Protein AF-A0A6C0IHD3-F1 (afdb_monomer)

Foldseek 3Di:
DLLVVLVVLLVVVLPDPPFDDDPQEGDCVDPSLVVNQVSCQVCQVDPCNVVSVVVVVVVPWDKDADDADPVGRPWIWIDGPRGIRIYD

Solvent-accessible surface area (backbone atoms only — not comparable to full-atom values): 5017 Å² total; per-residue (Å²): 113,67,67,62,50,48,52,50,46,52,53,53,56,56,72,40,83,83,65,59,65,56,97,52,27,55,42,64,86,40,69,68,49,34,53,42,42,57,51,42,42,61,49,47,70,38,96,57,4,73,60,47,49,50,55,43,40,73,74,67,46,52,68,48,70,67,44,69,56,100,88,42,70,54,21,39,30,36,61,44,89,85,33,31,46,76,35,101

Nearest PDB structures (foldseek):
  1bh5-assembly1_B  TM=4.674E-01  e=6.324E-01  Homo sapiens
  4kyh-assembly1_A  TM=5.470E-01  e=1.203E+00  Mus musculus
  3lew-assembly1_A  TM=4.264E-01  e=5.285E+00  Phocaeicola vulgatus ATCC 8482

Radius of gyration: 12.15 Å; Cα contacts (8 Å, |Δi|>4): 123; chains: 1; bounding box: 31×30×22 Å

Organism: NCBI:txid1070528

pLDDT: mean 93.35, std 6.07, range [65.75, 98.12]

Mean predicted aligned error: 3.07 Å

Secondary structure (DSSP, 8-state):
-HHHHHHHHHHHHHT-TTS-EETTEE-TTSHHHHHHHHHHHHHHSSTTHHHHHHHHHHTT-EEEESSB-SSSBSSEEEEETTEEEEE-

Structure (mmCIF, N/CA/C/O backbone):
data_AF-A0A6C0IHD3-F1
#
_entry.id   AF-A0A6C0IHD3-F1
#
loop_
_atom_site.group_PDB
_atom_site.id
_atom_site.type_symbol
_atom_site.label_atom_id
_atom_site.label_alt_id
_atom_site.label_comp_id
_atom_site.label_asym_id
_atom_site.label_entity_id
_atom_site.label_seq_id
_atom_site.pdbx_PDB_ins_code
_atom_site.Cartn_x
_atom_site.Cartn_y
_atom_site.Cartn_z
_atom_site.occupancy
_atom_site.B_iso_or_equiv
_atom_site.auth_seq_id
_atom_site.auth_comp_id
_atom_site.auth_asym_id
_atom_site.auth_atom_id
_atom_site.pdbx_PDB_model_num
ATOM 1 N N . MET A 1 1 ? 8.443 14.298 -1.853 1.00 65.75 1 MET A N 1
ATOM 2 C CA . MET A 1 1 ? 7.045 14.783 -1.806 1.00 65.75 1 MET A CA 1
ATOM 3 C C . MET A 1 1 ? 6.082 13.609 -1.925 1.00 65.75 1 MET A C 1
ATOM 5 O O . MET A 1 1 ? 5.234 13.476 -1.056 1.00 65.75 1 M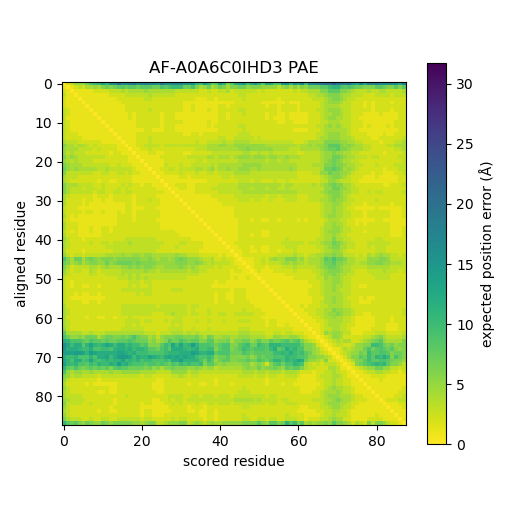ET A O 1
ATOM 9 N N . THR A 1 2 ? 6.269 12.712 -2.902 1.00 85.06 2 THR A N 1
ATOM 10 C CA . THR A 1 2 ? 5.410 11.533 -3.117 1.00 85.06 2 THR A CA 1
ATOM 11 C C . THR A 1 2 ? 5.373 10.553 -1.942 1.00 85.06 2 THR A C 1
ATOM 13 O O . THR A 1 2 ? 4.290 10.166 -1.524 1.00 85.06 2 THR A O 1
ATOM 16 N N . LEU A 1 3 ? 6.512 10.237 -1.309 1.00 93.06 3 LEU A N 1
ATOM 17 C CA . LEU A 1 3 ? 6.525 9.351 -0.129 1.00 93.06 3 LEU A CA 1
ATOM 18 C C . LEU A 1 3 ? 5.690 9.871 1.044 1.00 93.06 3 LEU A C 1
ATOM 20 O O . LEU A 1 3 ? 5.041 9.095 1.732 1.00 93.06 3 LEU A O 1
ATOM 24 N N . GLN A 1 4 ? 5.668 11.189 1.249 1.00 95.25 4 GLN A N 1
ATOM 25 C CA . GLN A 1 4 ? 4.841 11.798 2.289 1.00 95.25 4 GLN A CA 1
ATOM 26 C C . GLN A 1 4 ? 3.348 11.706 1.948 1.00 95.25 4 GLN A C 1
ATOM 28 O O . GLN A 1 4 ? 2.509 11.620 2.837 1.00 95.25 4 GLN A O 1
ATOM 33 N N . LEU A 1 5 ? 3.002 11.700 0.658 1.00 96.19 5 LEU A N 1
ATOM 34 C CA . LEU A 1 5 ? 1.632 11.454 0.220 1.00 96.19 5 LEU A CA 1
ATOM 35 C C . LEU A 1 5 ? 1.227 9.992 0.451 1.00 96.19 5 LEU A C 1
ATOM 37 O O . LEU A 1 5 ? 0.129 9.758 0.949 1.00 96.19 5 LEU A O 1
ATOM 41 N N . ILE A 1 6 ? 2.113 9.034 0.156 1.00 96.94 6 ILE A N 1
ATOM 42 C CA . ILE A 1 6 ? 1.899 7.608 0.457 1.00 96.94 6 ILE A CA 1
ATOM 43 C C . ILE A 1 6 ? 1.677 7.410 1.962 1.00 96.94 6 ILE A C 1
ATOM 45 O O . ILE A 1 6 ? 0.679 6.814 2.356 1.00 96.94 6 ILE A O 1
ATOM 49 N N . ASP A 1 7 ? 2.541 7.980 2.802 1.00 97.50 7 ASP A N 1
ATOM 50 C CA . ASP A 1 7 ? 2.435 7.935 4.267 1.00 97.50 7 ASP A CA 1
ATOM 51 C C . ASP A 1 7 ? 1.095 8.497 4.790 1.00 97.50 7 ASP A C 1
ATOM 53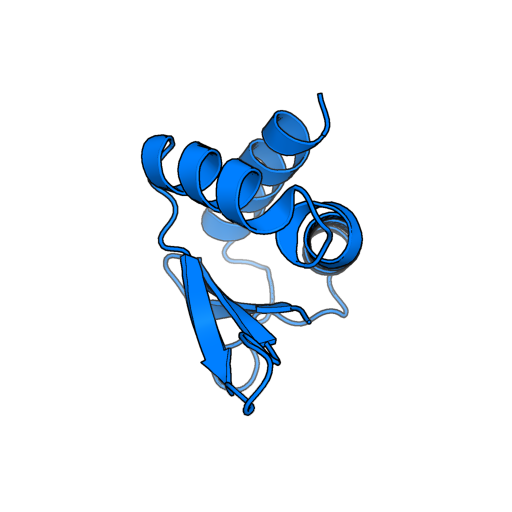 O O . ASP A 1 7 ? 0.395 7.869 5.594 1.00 97.50 7 ASP A O 1
ATOM 57 N N . ASN A 1 8 ? 0.669 9.649 4.261 1.00 97.75 8 ASN A N 1
ATOM 58 C CA . ASN A 1 8 ? -0.621 10.250 4.604 1.00 97.75 8 ASN A CA 1
ATOM 59 C C . ASN A 1 8 ? -1.806 9.375 4.163 1.00 97.75 8 ASN A C 1
ATOM 61 O O . ASN A 1 8 ? -2.765 9.214 4.921 1.00 97.75 8 ASN A O 1
ATOM 65 N N . LEU A 1 9 ? -1.760 8.801 2.956 1.00 97.81 9 LEU A N 1
ATOM 66 C CA . LEU A 1 9 ? -2.812 7.910 2.459 1.00 97.81 9 LEU A CA 1
ATOM 67 C C . LEU A 1 9 ? -2.909 6.643 3.307 1.00 97.81 9 LEU A C 1
ATOM 69 O O . LEU A 1 9 ? -4.013 6.282 3.712 1.00 97.81 9 LEU A O 1
ATOM 73 N N . LEU A 1 10 ? -1.774 6.017 3.632 1.00 97.94 10 LEU A N 1
ATOM 74 C CA . LEU A 1 10 ? -1.716 4.863 4.529 1.00 97.94 10 LEU A CA 1
ATOM 75 C C . LEU A 1 10 ? -2.344 5.197 5.883 1.00 97.94 10 LEU A C 1
ATOM 77 O O . LEU A 1 10 ? -3.215 4.464 6.347 1.00 97.94 10 LEU A O 1
ATOM 81 N N . THR A 1 11 ? -2.003 6.347 6.469 1.00 98.12 11 THR A N 1
ATOM 82 C CA . THR A 1 11 ? -2.606 6.818 7.726 1.00 98.12 11 THR A CA 1
ATOM 83 C C . THR A 1 11 ? -4.124 6.959 7.622 1.00 98.12 11 THR A C 1
ATOM 85 O O . THR A 1 11 ? -4.851 6.472 8.491 1.00 98.12 11 THR A O 1
ATOM 88 N N . VAL A 1 12 ? -4.628 7.608 6.570 1.00 98.00 12 VAL A N 1
ATOM 89 C CA . VAL A 1 12 ? -6.073 7.826 6.396 1.00 98.00 12 VAL A CA 1
ATOM 90 C C . VAL A 1 12 ? -6.808 6.505 6.162 1.00 98.00 12 VAL A C 1
ATOM 92 O O . VAL A 1 12 ? -7.850 6.279 6.773 1.00 98.00 12 VAL A O 1
ATOM 95 N N . ILE A 1 13 ? -6.272 5.618 5.322 1.00 98.06 13 ILE A N 1
ATOM 96 C CA . ILE A 1 13 ? -6.876 4.312 5.018 1.00 98.06 13 ILE A CA 1
ATOM 97 C C . ILE A 1 13 ? -6.890 3.422 6.266 1.00 98.06 13 ILE A C 1
ATOM 99 O O . ILE A 1 13 ? -7.914 2.814 6.578 1.00 98.06 13 ILE A O 1
ATOM 103 N N . ASN A 1 14 ? -5.784 3.384 7.014 1.00 97.62 14 ASN A N 1
ATOM 104 C CA . ASN A 1 14 ? -5.639 2.557 8.213 1.00 97.62 14 ASN A CA 1
ATOM 105 C C . ASN A 1 14 ? -6.637 2.939 9.323 1.00 97.62 14 ASN A C 1
ATOM 107 O O . ASN A 1 14 ? -7.112 2.079 10.065 1.00 97.62 14 ASN A O 1
ATOM 111 N N . A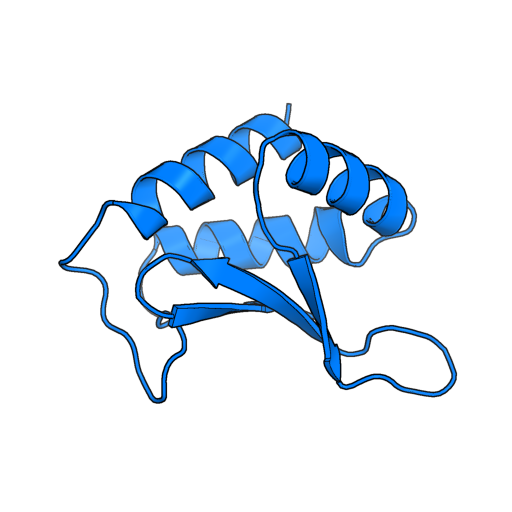SN A 1 15 ? -6.978 4.228 9.412 1.00 97.25 15 ASN A N 1
ATOM 112 C CA . ASN A 1 15 ? -7.915 4.766 10.401 1.00 97.25 15 ASN A CA 1
ATOM 113 C C . ASN A 1 15 ? -9.369 4.843 9.903 1.00 97.25 15 ASN A C 1
ATOM 115 O O . ASN A 1 15 ? -10.242 5.292 10.646 1.00 97.25 15 ASN A O 1
ATOM 119 N N . ASN A 1 16 ? -9.653 4.433 8.663 1.00 96.19 16 ASN A N 1
ATOM 120 C CA . ASN A 1 16 ? -10.994 4.504 8.096 1.00 96.19 16 ASN A CA 1
ATOM 121 C C . ASN A 1 16 ? -11.693 3.135 8.118 1.00 96.19 16 ASN A C 1
ATOM 123 O O . ASN A 1 16 ? -11.477 2.270 7.265 1.00 96.19 16 ASN A O 1
ATOM 127 N N . ASP A 1 17 ? -12.604 2.973 9.076 1.00 94.94 17 ASP A N 1
ATOM 128 C CA . ASP A 1 17 ? -13.352 1.729 9.285 1.00 94.94 17 ASP A CA 1
ATOM 129 C C . ASP A 1 17 ? -14.470 1.494 8.254 1.00 94.94 17 ASP A C 1
ATOM 131 O O . ASP A 1 17 ? -15.014 0.394 8.169 1.00 94.94 17 ASP A O 1
ATOM 135 N N . THR A 1 18 ? -14.780 2.495 7.425 1.00 94.88 18 THR A N 1
ATOM 136 C CA . THR A 1 18 ? -15.819 2.399 6.383 1.00 94.88 18 THR A CA 1
ATOM 137 C C . THR A 1 18 ? -15.313 1.800 5.073 1.00 94.88 18 THR A C 1
ATOM 139 O O . THR A 1 18 ? -16.118 1.384 4.240 1.00 94.88 18 THR A O 1
ATOM 142 N N . ILE A 1 19 ? -13.990 1.723 4.884 1.00 95.44 19 ILE A N 1
ATOM 143 C CA . ILE A 1 19 ? -13.411 1.105 3.689 1.00 95.44 19 ILE A CA 1
ATOM 144 C C . ILE A 1 19 ? -13.643 -0.406 3.754 1.00 95.44 19 ILE A C 1
ATOM 146 O O . ILE A 1 19 ? -13.370 -1.046 4.780 1.00 95.44 19 ILE A O 1
ATOM 150 N N . LEU A 1 20 ? -14.161 -0.949 2.652 1.00 95.25 20 LEU A N 1
ATOM 151 C CA . LEU A 1 20 ? -14.434 -2.370 2.482 1.00 95.25 20 LEU A CA 1
ATOM 152 C C . LEU A 1 20 ? -13.135 -3.166 2.337 1.00 95.25 20 LEU A C 1
ATOM 154 O O . LEU A 1 20 ? -12.185 -2.730 1.683 1.00 95.25 20 LEU A O 1
ATOM 158 N N . ILE A 1 21 ? -13.138 -4.347 2.947 1.00 96.19 21 ILE A N 1
ATOM 159 C CA . ILE A 1 21 ? -12.053 -5.321 2.894 1.00 96.19 21 ILE A CA 1
ATOM 160 C C . ILE A 1 21 ? -12.661 -6.627 2.395 1.00 96.19 21 ILE A C 1
ATOM 162 O O . ILE A 1 21 ? -13.627 -7.121 2.979 1.00 96.19 21 ILE A O 1
ATOM 166 N N . GLU A 1 22 ? -12.103 -7.152 1.315 1.00 95.19 22 GLU A N 1
ATOM 167 C CA . GLU A 1 22 ? -12.525 -8.380 0.644 1.00 95.19 22 GLU A CA 1
ATOM 168 C C . GLU A 1 22 ? -11.367 -9.371 0.762 1.00 95.19 22 GLU A C 1
ATOM 170 O O . GLU A 1 22 ? -10.230 -9.034 0.441 1.00 95.19 22 GLU A O 1
ATOM 175 N N . ASP A 1 23 ? -11.624 -10.551 1.330 1.00 94.62 23 ASP A N 1
ATOM 176 C CA . ASP A 1 23 ? -10.607 -11.590 1.559 1.00 94.62 23 ASP A CA 1
ATOM 177 C C . ASP A 1 23 ? -9.333 -11.095 2.280 1.00 94.62 23 ASP A C 1
ATOM 179 O O . ASP A 1 23 ? -8.218 -11.543 2.025 1.00 94.62 23 ASP A O 1
ATOM 183 N N . GLY A 1 24 ? -9.496 -10.153 3.216 1.00 95.56 24 GLY A N 1
ATOM 184 C CA . GLY A 1 24 ? -8.390 -9.571 3.986 1.00 95.56 24 GLY A CA 1
ATOM 185 C C . GLY A 1 24 ? -7.611 -8.466 3.262 1.00 95.56 24 GLY A C 1
ATOM 186 O O . GLY A 1 24 ? -6.658 -7.933 3.832 1.00 95.56 24 GLY A O 1
ATOM 187 N N . VAL A 1 25 ? -8.026 -8.073 2.056 1.00 96.94 25 VAL A N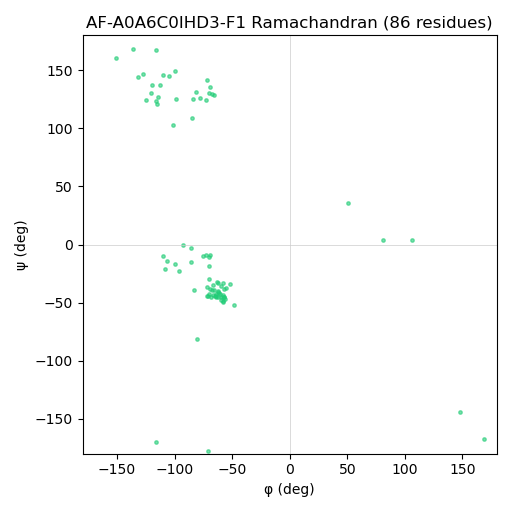 1
ATOM 188 C CA . VAL A 1 25 ? -7.392 -7.027 1.242 1.00 96.94 25 VAL A CA 1
ATOM 189 C C . VAL A 1 25 ? -8.317 -5.819 1.112 1.00 96.94 25 VAL A C 1
ATOM 191 O O . VAL A 1 25 ? -9.525 -5.947 0.918 1.00 96.94 25 VAL A O 1
ATOM 194 N N . TYR A 1 26 ? -7.763 -4.616 1.238 1.00 97.44 26 TYR A N 1
ATOM 195 C CA . TYR A 1 26 ? -8.516 -3.381 1.027 1.00 97.44 26 TYR A CA 1
ATOM 196 C C . TYR A 1 26 ? -8.954 -3.264 -0.439 1.00 97.44 26 TYR A C 1
ATOM 198 O O . TYR A 1 26 ? -8.134 -3.363 -1.351 1.00 97.44 26 TYR A O 1
ATOM 206 N N . SER A 1 27 ? -10.247 -3.018 -0.666 1.00 94.94 27 SER A N 1
ATOM 207 C CA . SER A 1 27 ? -10.814 -3.033 -2.019 1.00 94.94 27 SER A CA 1
ATOM 208 C C . SER A 1 27 ? -10.290 -1.870 -2.883 1.00 94.94 27 SER A C 1
ATOM 210 O O . SER A 1 27 ? -10.410 -0.704 -2.477 1.00 94.94 27 SER A O 1
ATOM 212 N N . PRO A 1 28 ? -9.793 -2.133 -4.110 1.00 93.75 28 PRO A N 1
ATOM 213 C CA . PRO A 1 28 ? -9.299 -1.100 -5.023 1.00 93.75 28 PRO A CA 1
ATOM 214 C C . PRO A 1 28 ? -10.414 -0.206 -5.586 1.00 93.75 28 PRO A C 1
ATOM 216 O O . PRO A 1 28 ? -10.120 0.814 -6.205 1.00 93.75 28 PRO A O 1
ATOM 219 N N . ASN A 1 29 ? -11.688 -0.550 -5.359 1.00 94.25 29 ASN A N 1
ATOM 220 C CA . ASN A 1 29 ? -12.836 0.282 -5.730 1.00 94.25 29 ASN A CA 1
ATOM 221 C C . ASN A 1 29 ? -12.947 1.550 -4.867 1.00 94.25 29 ASN A C 1
ATOM 223 O O . ASN A 1 29 ? -13.626 2.504 -5.250 1.00 94.25 29 ASN A O 1
ATOM 227 N N . HIS A 1 30 ? -12.298 1.581 -3.698 1.00 96.19 30 HIS A N 1
ATOM 228 C CA . HIS A 1 30 ? -12.269 2.775 -2.866 1.00 96.19 30 HIS A CA 1
ATOM 229 C C . HIS A 1 30 ? -11.248 3.791 -3.420 1.00 96.19 30 HIS A C 1
ATOM 231 O O . HIS A 1 30 ? -10.068 3.452 -3.526 1.00 96.19 30 HIS A O 1
ATOM 237 N N . PRO A 1 31 ? -11.625 5.059 -3.690 1.00 96.88 31 PRO A N 1
ATOM 238 C CA . PRO A 1 31 ? -10.742 6.026 -4.354 1.00 96.88 31 PRO A CA 1
ATOM 239 C C . PRO A 1 31 ? -9.389 6.245 -3.666 1.00 96.88 31 PRO A C 1
ATOM 241 O O . PRO A 1 31 ? -8.372 6.374 -4.337 1.00 96.88 31 PRO A O 1
ATOM 244 N N . LEU A 1 32 ? -9.352 6.249 -2.326 1.00 97.38 32 LEU A N 1
ATOM 245 C CA . LEU A 1 32 ? -8.091 6.396 -1.584 1.00 97.38 32 LEU A CA 1
ATOM 246 C C . LEU A 1 32 ? -7.181 5.174 -1.722 1.00 97.38 32 LEU A C 1
ATOM 248 O O . LEU A 1 32 ? -5.970 5.332 -1.823 1.00 97.38 32 LEU A O 1
ATOM 252 N N . VAL A 1 33 ? -7.766 3.972 -1.735 1.00 97.69 33 VAL A N 1
ATOM 253 C CA . VAL A 1 33 ? -7.008 2.729 -1.912 1.00 97.69 33 VAL A CA 1
ATOM 254 C C . VAL A 1 33 ? -6.458 2.694 -3.332 1.00 97.69 33 VAL A C 1
ATOM 256 O O . VAL A 1 33 ? -5.271 2.466 -3.511 1.00 97.69 33 VAL A O 1
ATOM 259 N N . ASN A 1 34 ? -7.279 3.032 -4.329 1.00 97.38 34 ASN A N 1
ATOM 260 C CA . ASN A 1 34 ? -6.847 3.125 -5.720 1.00 97.38 34 ASN A CA 1
ATOM 261 C C . ASN A 1 34 ? -5.702 4.133 -5.921 1.00 97.38 34 ASN A C 1
ATOM 263 O O . ASN A 1 34 ? -4.707 3.816 -6.566 1.00 97.38 34 ASN A O 1
ATOM 267 N N . ALA A 1 35 ? -5.811 5.322 -5.320 1.00 97.25 35 ALA A N 1
ATOM 268 C CA . ALA A 1 35 ? -4.762 6.335 -5.381 1.00 97.25 35 ALA A CA 1
ATOM 269 C C . ALA A 1 35 ? -3.458 5.856 -4.725 1.00 97.25 35 ALA A C 1
ATOM 271 O O . ALA A 1 35 ? -2.379 6.085 -5.267 1.00 97.25 35 ALA A O 1
ATOM 272 N N . LEU A 1 36 ? -3.553 5.171 -3.581 1.00 97.62 36 LEU A N 1
ATOM 273 C CA . LEU A 1 36 ? -2.394 4.562 -2.935 1.00 97.62 36 LEU A CA 1
ATOM 274 C C . LEU A 1 36 ? -1.756 3.494 -3.829 1.00 97.62 36 LEU A C 1
ATOM 276 O O . LEU A 1 36 ? -0.541 3.501 -3.964 1.00 97.62 36 LEU A O 1
ATOM 280 N N . LEU A 1 37 ? -2.553 2.618 -4.446 1.00 96.62 37 LEU A N 1
ATOM 281 C CA . LEU A 1 37 ? -2.056 1.576 -5.349 1.00 96.62 37 LEU A CA 1
ATOM 282 C C . LEU A 1 37 ? -1.315 2.175 -6.542 1.00 96.62 37 LEU A C 1
ATOM 284 O O . LEU A 1 37 ? -0.207 1.750 -6.837 1.00 96.62 37 LEU A O 1
ATOM 288 N N . TYR A 1 38 ? -1.880 3.209 -7.167 1.00 95.38 38 TYR A N 1
ATOM 289 C CA . TYR A 1 38 ? -1.227 3.913 -8.270 1.00 95.38 38 TYR A CA 1
ATOM 290 C C . TYR A 1 38 ? 0.144 4.478 -7.869 1.00 95.38 38 TYR A C 1
ATOM 292 O O . TYR A 1 38 ? 1.119 4.327 -8.598 1.00 95.38 38 TYR A O 1
ATOM 300 N N . LEU A 1 39 ? 0.234 5.109 -6.694 1.00 95.31 39 LEU A N 1
ATOM 301 C CA . LEU A 1 39 ? 1.499 5.654 -6.194 1.00 95.31 39 LEU A CA 1
ATOM 302 C C . LEU A 1 39 ? 2.474 4.559 -5.752 1.00 95.31 39 LEU A C 1
ATOM 304 O O . LEU A 1 39 ? 3.676 4.718 -5.923 1.00 95.31 39 LEU A O 1
ATOM 308 N N . ALA A 1 40 ? 1.973 3.473 -5.163 1.00 94.50 40 ALA A N 1
ATOM 309 C CA . ALA A 1 40 ? 2.787 2.344 -4.736 1.00 94.50 40 ALA A CA 1
ATOM 310 C C . ALA A 1 40 ? 3.413 1.629 -5.937 1.00 94.50 40 ALA A C 1
ATOM 312 O O . ALA A 1 40 ? 4.586 1.272 -5.879 1.00 94.50 40 ALA A O 1
ATOM 313 N N . GLU A 1 41 ? 2.663 1.489 -7.028 1.00 91.81 41 GLU A N 1
ATOM 314 C CA . GLU A 1 41 ? 3.168 0.934 -8.279 1.00 91.81 41 GLU A CA 1
ATOM 315 C C . GLU A 1 41 ? 4.330 1.773 -8.825 1.00 91.81 41 GLU A C 1
ATOM 317 O O . GLU A 1 41 ? 5.395 1.253 -9.114 1.00 91.81 41 GLU A O 1
ATOM 322 N N . ASP A 1 42 ? 4.184 3.094 -8.881 1.00 91.19 42 ASP A N 1
ATOM 323 C CA . ASP A 1 42 ? 5.241 3.957 -9.424 1.00 91.19 42 ASP A CA 1
ATOM 324 C C . ASP A 1 42 ? 6.469 4.050 -8.491 1.00 91.19 42 ASP A C 1
ATOM 326 O O . ASP A 1 42 ? 7.620 3.935 -8.918 1.00 91.19 42 ASP A O 1
ATOM 330 N N . GLU A 1 43 ? 6.239 4.224 -7.187 1.00 93.50 43 GLU A N 1
ATOM 331 C CA . GLU A 1 43 ? 7.295 4.590 -6.236 1.00 93.50 43 GLU A CA 1
ATOM 332 C C . GLU A 1 43 ? 7.910 3.395 -5.495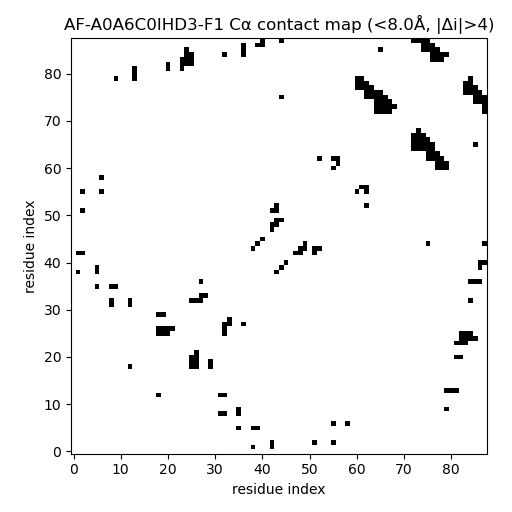 1.00 93.50 43 GLU A C 1
ATOM 334 O O . GLU A 1 43 ? 9.020 3.523 -4.971 1.00 93.50 43 GLU A O 1
ATOM 339 N N . LEU A 1 44 ? 7.217 2.256 -5.383 1.00 92.38 44 LEU A N 1
ATOM 340 C CA . LEU A 1 44 ? 7.677 1.112 -4.579 1.00 92.38 44 LEU A CA 1
ATOM 341 C C . LEU A 1 44 ? 8.134 -0.085 -5.419 1.00 92.38 44 LEU A C 1
ATOM 343 O O . LEU A 1 44 ? 8.918 -0.881 -4.899 1.00 92.38 44 LEU A O 1
ATOM 347 N N . THR A 1 45 ? 7.717 -0.203 -6.685 1.00 88.00 45 THR A N 1
ATOM 348 C CA . THR A 1 45 ? 8.183 -1.275 -7.593 1.00 88.00 45 THR A CA 1
ATOM 349 C C . THR A 1 45 ? 9.281 -0.807 -8.559 1.00 88.00 45 THR A C 1
ATOM 351 O O . THR A 1 45 ? 10.026 -1.627 -9.098 1.00 88.00 45 THR A O 1
ATOM 354 N N . GLY A 1 46 ? 9.457 0.510 -8.726 1.00 83.31 46 GLY A N 1
ATOM 355 C CA . GLY A 1 46 ? 10.500 1.105 -9.564 1.00 83.31 46 GLY A CA 1
ATOM 356 C C . GLY A 1 46 ? 11.941 0.973 -9.024 1.00 83.31 46 GLY A C 1
ATOM 357 O O . GLY A 1 46 ? 12.179 0.409 -7.954 1.00 83.31 46 GLY A O 1
ATOM 358 N N . PRO A 1 47 ? 12.944 1.541 -9.728 1.00 86.44 47 PRO A N 1
ATOM 359 C CA . PRO A 1 47 ? 14.365 1.442 -9.357 1.00 86.44 47 PRO A CA 1
ATOM 360 C C . PRO A 1 47 ? 14.700 1.974 -7.955 1.00 86.44 47 PRO A C 1
ATOM 362 O O . PRO A 1 47 ? 15.588 1.447 -7.284 1.00 86.44 47 PRO A O 1
ATOM 365 N N . ASP A 1 48 ? 13.979 3.004 -7.507 1.00 90.38 48 ASP A N 1
ATOM 366 C CA . ASP A 1 48 ? 14.107 3.584 -6.165 1.00 90.38 48 ASP A CA 1
ATOM 367 C C . ASP A 1 48 ? 13.247 2.859 -5.110 1.00 90.38 48 ASP A C 1
ATOM 369 O O . ASP A 1 48 ? 13.351 3.156 -3.915 1.00 90.38 48 ASP A O 1
ATOM 373 N N . GLY A 1 49 ? 12.454 1.864 -5.520 1.00 91.06 49 GLY A N 1
ATOM 374 C CA . GLY A 1 49 ? 11.532 1.100 -4.683 1.00 91.06 49 GLY A CA 1
ATOM 375 C C . GLY A 1 49 ? 12.152 0.591 -3.381 1.00 91.06 49 GLY A C 1
ATOM 376 O O . GLY A 1 49 ? 11.648 0.924 -2.307 1.00 91.06 49 GLY A O 1
ATOM 377 N N . PRO A 1 50 ? 13.305 -0.108 -3.402 1.00 92.25 50 PRO A N 1
ATOM 378 C CA . PRO A 1 50 ? 13.950 -0.588 -2.178 1.00 92.25 50 PRO A CA 1
ATOM 379 C C . PRO A 1 50 ? 14.285 0.521 -1.168 1.00 92.25 50 PRO A C 1
ATOM 381 O O . PRO A 1 50 ? 14.137 0.334 0.042 1.00 92.25 50 PRO A O 1
ATOM 384 N N . LYS A 1 51 ? 14.713 1.694 -1.651 1.00 94.88 51 LYS A N 1
ATOM 385 C CA . LYS A 1 51 ? 15.012 2.860 -0.808 1.00 94.88 51 LYS A CA 1
ATOM 386 C C . LYS A 1 51 ? 13.725 3.471 -0.254 1.00 94.88 51 LYS A C 1
ATOM 388 O O . LYS A 1 51 ? 13.658 3.783 0.932 1.00 94.88 51 LYS A O 1
ATOM 393 N N . ASN A 1 52 ? 12.708 3.611 -1.093 1.00 95.62 52 ASN A N 1
ATOM 394 C CA . ASN A 1 52 ? 11.410 4.165 -0.730 1.00 95.62 52 ASN A CA 1
ATOM 395 C C . ASN A 1 52 ? 10.682 3.297 0.311 1.00 95.62 52 ASN A C 1
ATOM 397 O O . ASN A 1 52 ? 10.207 3.808 1.328 1.00 95.62 52 ASN A O 1
ATOM 401 N N . ILE A 1 53 ? 10.697 1.975 0.124 1.00 95.31 53 ILE A N 1
ATOM 402 C CA . ILE A 1 53 ? 10.201 0.987 1.089 1.00 95.31 53 ILE A CA 1
ATOM 403 C C . ILE A 1 53 ? 10.940 1.121 2.426 1.00 95.31 53 ILE A C 1
ATOM 405 O O . ILE A 1 53 ? 10.311 1.083 3.483 1.00 95.31 53 ILE A O 1
ATOM 409 N N . HIS A 1 54 ? 12.266 1.298 2.405 1.00 95.75 54 HIS A N 1
ATOM 410 C CA . HIS A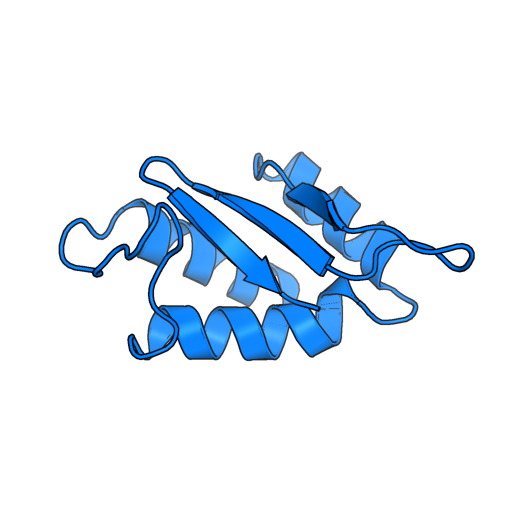 1 54 ? 13.056 1.483 3.627 1.00 95.75 54 HIS A CA 1
ATOM 411 C C . HIS A 1 54 ? 12.647 2.733 4.413 1.00 95.75 54 HIS A C 1
ATOM 413 O O . HIS A 1 54 ? 12.523 2.676 5.637 1.00 95.75 54 HIS A O 1
ATOM 419 N N . GLU A 1 55 ? 12.389 3.852 3.735 1.00 97.06 55 GLU A N 1
ATOM 420 C CA . GLU A 1 55 ? 11.921 5.072 4.401 1.00 97.06 55 GLU A CA 1
ATOM 421 C C . GLU A 1 55 ? 10.504 4.914 4.979 1.00 97.06 55 GLU A C 1
ATOM 423 O O . GLU A 1 55 ? 10.263 5.327 6.114 1.00 97.06 55 GLU A O 1
ATOM 428 N N . LEU A 1 56 ? 9.587 4.239 4.279 1.00 96.88 56 LEU A N 1
ATOM 429 C CA . LEU A 1 56 ? 8.249 3.947 4.818 1.00 96.88 56 LEU A CA 1
ATOM 430 C C . LEU A 1 56 ? 8.297 2.983 6.015 1.00 96.88 56 LEU A C 1
ATOM 432 O O . LEU A 1 56 ? 7.553 3.161 6.980 1.00 96.88 56 LEU A O 1
ATOM 436 N N . LYS A 1 57 ? 9.223 2.017 6.018 1.00 97.25 57 LYS A N 1
ATOM 437 C CA . LYS A 1 57 ? 9.472 1.158 7.188 1.00 97.25 57 LYS A CA 1
ATOM 438 C C . LYS A 1 57 ? 9.957 1.944 8.398 1.00 97.25 57 LYS A C 1
ATOM 440 O O . LYS A 1 57 ? 9.510 1.678 9.511 1.00 97.25 57 LYS A O 1
ATOM 445 N N . LYS A 1 58 ? 10.833 2.936 8.203 1.00 97.19 58 LYS A N 1
ATOM 446 C CA . LYS A 1 58 ? 11.251 3.844 9.288 1.00 97.19 58 LYS A CA 1
ATOM 447 C C . LYS A 1 58 ? 10.093 4.678 9.833 1.00 97.19 58 LYS A C 1
ATOM 449 O O . LYS A 1 58 ? 10.097 4.986 11.020 1.00 97.19 58 LYS A O 1
ATOM 454 N N . ALA A 1 59 ? 9.124 5.024 8.987 1.00 95.56 59 ALA A N 1
ATOM 455 C CA . ALA A 1 59 ? 7.900 5.708 9.402 1.00 95.56 59 ALA A CA 1
ATOM 456 C C . ALA A 1 59 ? 6.928 4.795 10.182 1.00 95.56 59 ALA A C 1
ATOM 458 O O . ALA A 1 59 ? 5.976 5.288 10.779 1.00 95.56 59 ALA A O 1
ATOM 459 N N . GLY A 1 60 ? 7.194 3.484 10.237 1.00 97.19 60 GLY A N 1
ATOM 460 C CA . GLY A 1 60 ? 6.432 2.515 11.027 1.00 97.19 60 GLY A CA 1
ATOM 461 C C . GLY A 1 60 ? 5.524 1.598 10.208 1.00 97.19 60 GLY A C 1
ATOM 462 O O . GLY A 1 60 ? 4.819 0.780 10.795 1.00 97.19 60 GLY A O 1
ATOM 463 N N . TRP A 1 61 ? 5.544 1.689 8.875 1.00 97.75 61 TRP A N 1
ATOM 464 C CA . TRP A 1 61 ? 4.741 0.818 8.018 1.00 97.75 61 TRP A CA 1
ATOM 465 C C . TRP A 1 61 ? 5.407 -0.535 7.804 1.00 97.75 61 TRP A C 1
ATOM 467 O O . TRP A 1 61 ? 6.578 -0.622 7.425 1.00 97.75 61 TRP A O 1
ATOM 477 N N . ASN A 1 62 ? 4.647 -1.611 7.992 1.00 97.19 62 ASN A N 1
ATOM 478 C CA . ASN A 1 62 ? 5.130 -2.947 7.688 1.00 97.19 62 ASN A CA 1
ATOM 479 C C . ASN A 1 62 ? 4.903 -3.263 6.200 1.00 97.19 62 ASN A C 1
ATOM 481 O O . ASN A 1 62 ? 3.768 -3.445 5.768 1.00 97.19 62 ASN A O 1
ATOM 485 N N . ILE A 1 63 ? 5.992 -3.311 5.426 1.00 96.25 63 ILE A N 1
ATOM 486 C CA . ILE A 1 63 ? 5.988 -3.596 3.982 1.00 96.25 63 ILE A CA 1
ATOM 487 C C . ILE A 1 63 ? 6.827 -4.846 3.703 1.00 96.25 63 ILE A C 1
ATOM 489 O O . ILE A 1 63 ? 7.974 -4.949 4.153 1.00 96.25 63 ILE A O 1
ATOM 493 N N . PHE A 1 64 ? 6.300 -5.801 2.952 1.00 94.00 64 PHE A N 1
ATOM 494 C CA . PHE A 1 64 ? 6.949 -7.094 2.726 1.00 94.00 64 PHE A CA 1
ATOM 495 C C . PHE A 1 64 ? 6.563 -7.672 1.356 1.00 94.00 64 PHE A C 1
ATOM 497 O O . PHE A 1 64 ? 5.569 -7.230 0.782 1.00 94.00 64 PHE A O 1
ATOM 504 N N . PRO A 1 65 ? 7.336 -8.623 0.805 1.00 91.94 65 PRO A N 1
ATOM 505 C CA . PRO A 1 65 ? 6.945 -9.272 -0.440 1.00 91.94 65 PRO A CA 1
ATOM 506 C C . PRO A 1 65 ? 5.727 -10.170 -0.224 1.00 91.94 65 PRO A C 1
ATOM 508 O O . PRO A 1 65 ? 5.710 -10.942 0.737 1.00 91.94 65 PRO A O 1
ATOM 511 N N . GLY A 1 66 ? 4.757 -10.105 -1.133 1.00 88.88 66 GLY A N 1
ATOM 512 C CA . GLY A 1 66 ? 3.692 -11.099 -1.251 1.00 88.88 66 GLY A CA 1
ATOM 513 C C . GLY A 1 66 ? 4.207 -12.321 -2.007 1.00 88.88 66 GLY A C 1
ATOM 514 O O . GLY A 1 66 ? 4.650 -13.296 -1.400 1.00 88.88 66 GLY A O 1
ATOM 515 N N . ASP A 1 67 ? 4.219 -12.219 -3.333 1.00 86.81 67 ASP A N 1
ATOM 516 C CA . ASP A 1 67 ? 4.811 -13.204 -4.235 1.00 86.81 67 ASP A CA 1
ATOM 517 C C . ASP A 1 67 ? 6.200 -12.766 -4.701 1.00 86.81 67 ASP A C 1
ATOM 519 O O . ASP A 1 67 ? 6.492 -11.579 -4.859 1.00 86.81 67 ASP A O 1
ATOM 523 N N . ASN A 1 68 ? 7.066 -13.747 -4.956 1.00 83.62 68 ASN A N 1
ATOM 524 C CA . ASN A 1 68 ? 8.403 -13.526 -5.496 1.00 83.62 68 ASN A CA 1
ATOM 525 C C . ASN A 1 68 ? 8.632 -14.396 -6.728 1.00 83.62 68 ASN A C 1
ATOM 527 O O . ASN A 1 68 ? 8.192 -15.548 -6.782 1.00 83.62 68 ASN A O 1
ATOM 531 N N . ASP A 1 69 ? 9.403 -13.874 -7.672 1.00 80.81 69 ASP A N 1
ATOM 532 C CA . ASP A 1 69 ? 9.974 -14.645 -8.766 1.00 80.81 69 ASP A CA 1
ATOM 533 C C . ASP A 1 69 ? 11.515 -14.648 -8.687 1.00 80.81 69 ASP A C 1
ATOM 535 O O . ASP A 1 69 ? 12.125 -14.258 -7.689 1.00 80.81 69 ASP A O 1
ATOM 539 N N . ARG A 1 70 ? 12.182 -15.137 -9.737 1.00 79.94 70 ARG A N 1
ATOM 540 C CA . ARG A 1 70 ? 13.655 -15.185 -9.793 1.00 79.94 70 ARG A CA 1
ATOM 541 C C . ARG A 1 70 ? 14.325 -13.808 -9.931 1.00 79.94 70 ARG A C 1
ATOM 543 O O . ARG A 1 70 ? 15.550 -13.740 -9.850 1.00 79.94 70 ARG A O 1
ATOM 550 N N . PHE A 1 71 ? 13.557 -12.758 -10.205 1.00 75.06 71 PHE A N 1
ATOM 551 C CA . PHE A 1 71 ? 14.018 -11.388 -10.411 1.00 75.0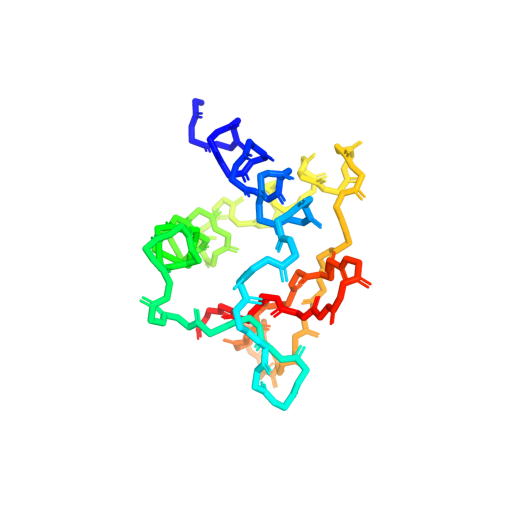6 71 PHE A CA 1
ATOM 552 C C . PHE A 1 71 ? 13.686 -10.465 -9.230 1.00 75.06 71 PHE A C 1
ATOM 554 O O . PHE A 1 71 ? 14.296 -9.402 -9.127 1.00 75.06 71 PHE A O 1
ATOM 561 N N . GLY A 1 72 ? 12.806 -10.874 -8.313 1.00 74.69 72 GLY A N 1
ATOM 562 C CA . GLY A 1 72 ? 12.531 -10.139 -7.081 1.00 74.69 72 GLY A CA 1
ATOM 563 C C . GLY A 1 72 ? 11.090 -10.288 -6.613 1.00 74.69 72 GLY A C 1
ATOM 564 O O . GLY A 1 72 ? 10.497 -11.359 -6.727 1.00 74.69 72 GLY A O 1
ATOM 565 N N . TRP A 1 73 ? 10.553 -9.208 -6.044 1.00 82.50 73 TRP A N 1
ATOM 566 C CA . TRP A 1 73 ? 9.155 -9.146 -5.626 1.00 82.50 73 TRP A CA 1
ATOM 567 C C . TRP A 1 73 ? 8.291 -9.051 -6.879 1.00 82.50 73 TRP A C 1
ATOM 569 O O 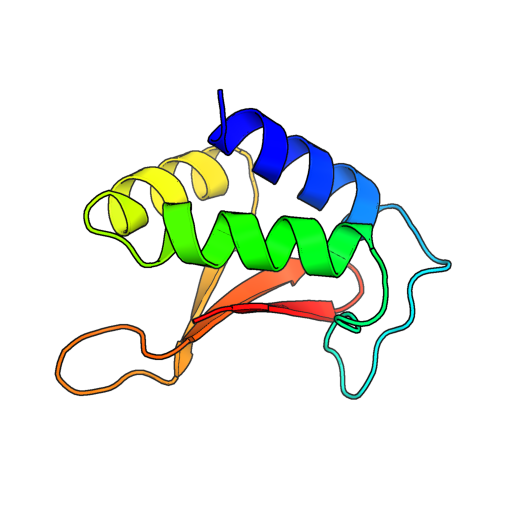. TRP A 1 73 ? 8.493 -8.150 -7.690 1.00 82.50 73 TRP A O 1
ATOM 579 N N . LEU A 1 74 ? 7.352 -9.981 -7.028 1.00 83.69 74 LEU A N 1
ATOM 580 C CA . LEU A 1 74 ? 6.300 -9.881 -8.034 1.00 83.69 74 LEU A CA 1
ATOM 581 C C . LEU A 1 74 ? 5.163 -9.008 -7.503 1.00 83.69 74 LEU A C 1
ATOM 583 O O . LEU A 1 74 ? 4.629 -8.192 -8.234 1.00 83.69 74 LEU A O 1
ATOM 587 N N . THR A 1 75 ? 4.837 -9.157 -6.218 1.00 90.38 75 THR A N 1
ATOM 588 C CA . THR A 1 75 ? 3.880 -8.299 -5.522 1.00 90.38 75 THR A CA 1
ATOM 589 C C . THR A 1 75 ? 4.454 -7.832 -4.189 1.00 90.38 75 THR A C 1
ATOM 591 O O . THR A 1 75 ? 5.185 -8.551 -3.499 1.00 90.38 75 THR A O 1
ATOM 594 N N . GLY A 1 76 ? 4.129 -6.602 -3.816 1.00 93.69 76 GLY A N 1
ATOM 595 C CA . GLY A 1 76 ? 4.381 -6.032 -2.504 1.00 93.69 76 GLY A CA 1
ATOM 596 C C . GLY A 1 76 ? 3.101 -5.966 -1.677 1.00 93.69 76 GLY A C 1
ATOM 597 O O . GLY A 1 76 ? 2.013 -5.700 -2.184 1.00 93.69 76 GLY A O 1
ATOM 598 N N . CYS A 1 77 ? 3.243 -6.175 -0.374 1.00 96.69 77 CYS A N 1
ATOM 599 C CA . CYS A 1 77 ? 2.165 -6.078 0.598 1.00 96.69 77 CYS A CA 1
ATOM 600 C C . CYS A 1 77 ? 2.493 -5.004 1.638 1.00 96.69 77 CYS A C 1
ATOM 602 O O . CYS A 1 77 ? 3.617 -4.945 2.143 1.00 96.69 77 CYS A O 1
ATOM 604 N N . ILE A 1 78 ? 1.503 -4.185 1.995 1.00 97.62 78 ILE A N 1
ATOM 605 C CA . ILE A 1 78 ? 1.552 -3.259 3.134 1.00 97.62 78 ILE A CA 1
ATOM 606 C C . ILE A 1 78 ? 0.502 -3.700 4.147 1.00 97.62 78 ILE A C 1
ATOM 608 O O . ILE A 1 78 ? -0.687 -3.758 3.827 1.00 97.62 78 ILE A O 1
ATOM 612 N N . GLU A 1 79 ? 0.931 -4.006 5.368 1.00 97.94 79 GLU A N 1
ATOM 613 C CA . GLU A 1 79 ? 0.025 -4.383 6.451 1.00 97.94 79 GLU A CA 1
ATOM 614 C C . GLU A 1 79 ? -0.541 -3.155 7.156 1.00 97.94 79 GLU A C 1
ATOM 616 O O . GLU A 1 79 ? 0.188 -2.294 7.654 1.00 97.94 79 GLU A O 1
ATOM 621 N N . LEU A 1 80 ? -1.870 -3.110 7.209 1.00 97.12 80 LEU A N 1
ATOM 622 C CA . LEU A 1 80 ? -2.660 -2.154 7.965 1.00 97.12 80 LEU A CA 1
ATOM 623 C C . LEU A 1 80 ? -3.454 -2.900 9.048 1.00 97.12 80 LEU A C 1
ATOM 625 O O . LEU A 1 80 ? -3.608 -4.119 9.022 1.00 97.12 80 LEU A O 1
ATOM 629 N N . ARG A 1 81 ? -4.031 -2.158 9.994 1.00 96.69 81 ARG A N 1
ATOM 630 C CA . ARG A 1 81 ? -4.729 -2.683 11.181 1.00 96.69 81 ARG A CA 1
ATOM 631 C C . ARG A 1 81 ? -5.807 -3.721 10.862 1.00 96.69 81 ARG A C 1
ATOM 633 O O . ARG A 1 81 ? -6.064 -4.594 11.685 1.00 96.69 81 ARG A O 1
ATOM 640 N N . ARG A 1 82 ? -6.495 -3.576 9.725 1.00 96.69 82 ARG A N 1
ATOM 641 C CA . ARG A 1 82 ? -7.656 -4.403 9.362 1.00 96.69 82 ARG A CA 1
ATOM 642 C C . ARG A 1 82 ? -7.394 -5.363 8.198 1.00 96.69 82 ARG A C 1
ATOM 644 O O . ARG A 1 82 ? -8.261 -6.187 7.923 1.00 96.69 82 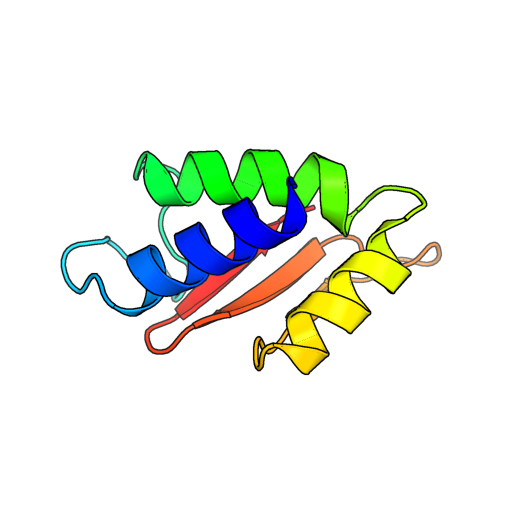ARG A O 1
ATOM 651 N N . GLY A 1 83 ? -6.264 -5.246 7.505 1.00 96.88 83 GLY A N 1
ATOM 652 C CA . GLY A 1 83 ? -6.007 -5.992 6.274 1.00 96.88 83 GLY A CA 1
ATOM 653 C C . GLY A 1 83 ? -4.783 -5.493 5.513 1.00 96.88 83 GLY A C 1
ATOM 654 O O . GLY A 1 83 ? -3.988 -4.709 6.029 1.00 96.88 83 GLY A O 1
ATOM 655 N N . LEU A 1 84 ? -4.653 -5.941 4.270 1.00 97.81 84 LEU A N 1
ATOM 656 C CA . LEU A 1 84 ? -3.489 -5.699 3.423 1.00 97.81 84 LEU A CA 1
ATOM 657 C C . LEU A 1 84 ? -3.810 -4.749 2.265 1.00 97.81 84 LEU A C 1
ATOM 659 O O . LEU A 1 84 ? -4.902 -4.783 1.697 1.00 97.81 84 LEU A O 1
ATOM 663 N N . ILE A 1 85 ? -2.830 -3.937 1.882 1.00 97.38 85 ILE A N 1
ATOM 664 C CA . ILE A 1 85 ? -2.750 -3.327 0.550 1.00 97.38 85 ILE A CA 1
ATOM 665 C C . ILE A 1 85 ? -1.781 -4.183 -0.260 1.00 97.38 85 ILE A C 1
ATOM 667 O O . ILE A 1 85 ? -0.652 -4.382 0.181 1.00 97.38 85 ILE A O 1
ATOM 671 N N . VAL A 1 86 ? -2.209 -4.677 -1.420 1.00 95.88 86 VAL A N 1
ATOM 672 C CA . VAL A 1 86 ? -1.378 -5.487 -2.325 1.00 95.88 86 VAL A CA 1
ATOM 673 C C . VAL A 1 86 ? -1.154 -4.704 -3.617 1.00 95.88 86 VAL A C 1
ATOM 675 O O . VAL A 1 86 ? -2.126 -4.236 -4.204 1.00 95.88 86 VAL A O 1
ATOM 678 N N . PHE A 1 87 ? 0.103 -4.540 -4.026 1.00 92.25 87 PHE A N 1
ATOM 679 C CA . PHE A 1 87 ? 0.552 -3.781 -5.204 1.00 92.25 87 PHE A CA 1
ATOM 680 C C . PHE A 1 87 ? 1.630 -4.572 -5.972 1.00 92.25 87 PHE A C 1
ATOM 682 O O . PHE A 1 87 ? 2.154 -5.543 -5.420 1.00 92.25 87 PHE A O 1
ATOM 689 N N . GLY A 1 88 ? 1.993 -4.165 -7.191 1.00 81.62 88 GLY A N 1
ATOM 690 C CA . GLY A 1 88 ? 2.871 -4.926 -8.096 1.00 81.62 88 GLY A CA 1
ATOM 691 C C . GLY A 1 88 ? 2.127 -5.722 -9.160 1.00 81.62 88 GLY A C 1
ATOM 692 O O . GLY A 1 88 ? 0.995 -6.188 -8.881 1.00 81.62 88 GLY A O 1
#

Sequence (88 aa):
MTLQLIDNLLTVINNNDTILIEDGVYSPNHPLVNALLYLAEDELTGPDGPKNIHELKKAGWNIFPGDNDRFGWLTGCIELRRGLIVFG